Protein AF-A0A915EBT5-F1 (afdb_monomer_lite)

Organism: NCBI:txid166011

Sequence (166 aa):
MYPITTQASFAWALSTWSTWKLQESTYRLHFKTHLPYSNENMDPQTYLQYILLKQPRGQENLFYMLRATNHGIPRIQCNEVIQVLIMEAMCAIEDSDLPVSTPANQYNCFHLCHFVTYSLFLNFCTLQQLLTSLLTQLKLCHYNKAKGELMLSAPSKTTWTLRIGT

Radius of gyration: 17.88 Å; chains: 1; bounding box: 43×45×44 Å

Structure (mmCIF, N/CA/C/O backbone):
data_AF-A0A915EBT5-F1
#
_entry.id   AF-A0A915EBT5-F1
#
loop_
_atom_site.group_PDB
_atom_site.id
_atom_site.type_symbol
_atom_site.label_atom_id
_atom_site.label_alt_id
_atom_site.label_comp_id
_atom_site.label_asym_id
_atom_site.label_entity_id
_atom_site.label_seq_id
_atom_site.pdbx_PDB_ins_code
_atom_site.Cartn_x
_atom_site.Cartn_y
_atom_site.Cartn_z
_atom_site.occupancy
_atom_site.B_iso_or_equiv
_atom_site.auth_seq_id
_atom_site.auth_comp_id
_atom_site.auth_asym_id
_atom_site.auth_atom_id
_atom_site.pdbx_PDB_model_num
ATOM 1 N N . MET A 1 1 ? 2.584 -21.215 -1.566 1.00 61.75 1 MET A N 1
ATOM 2 C CA . MET A 1 1 ? 3.783 -21.099 -0.698 1.00 61.75 1 MET A CA 1
ATOM 3 C C . MET A 1 1 ? 4.261 -19.661 -0.801 1.00 61.75 1 MET A C 1
ATOM 5 O O . MET A 1 1 ? 4.270 -19.173 -1.917 1.00 61.75 1 MET A O 1
ATOM 9 N N . TYR A 1 2 ? 4.590 -18.972 0.293 1.00 65.50 2 TYR A N 1
ATOM 10 C CA . TYR A 1 2 ? 5.049 -17.572 0.251 1.00 65.50 2 TYR A CA 1
ATOM 11 C C . TYR A 1 2 ? 6.408 -17.444 0.934 1.00 65.50 2 TYR A C 1
ATOM 13 O O . TYR A 1 2 ? 6.669 -18.187 1.886 1.00 65.50 2 TYR A O 1
ATOM 21 N N . PRO A 1 3 ? 7.290 -16.551 0.457 1.00 64.62 3 PRO A N 1
ATOM 22 C CA . PRO A 1 3 ? 8.570 -16.342 1.109 1.00 64.62 3 PRO A CA 1
ATOM 23 C C . PRO A 1 3 ? 8.360 -15.706 2.485 1.00 64.62 3 PRO A C 1
ATOM 25 O O . PRO A 1 3 ? 7.616 -14.738 2.629 1.00 64.62 3 PRO A O 1
ATOM 28 N N . ILE A 1 4 ? 9.050 -16.238 3.492 1.00 67.44 4 ILE A N 1
ATOM 29 C CA . ILE A 1 4 ? 9.190 -15.566 4.783 1.00 67.44 4 ILE A CA 1
ATOM 30 C C . ILE A 1 4 ? 10.213 -14.448 4.587 1.00 67.44 4 ILE A C 1
ATOM 32 O O . ILE A 1 4 ? 11.325 -14.698 4.119 1.00 67.44 4 ILE A O 1
ATOM 36 N N . THR A 1 5 ? 9.838 -13.216 4.920 1.00 61.84 5 THR A N 1
ATOM 37 C CA . THR A 1 5 ? 10.726 -12.056 4.823 1.00 61.84 5 THR A CA 1
ATOM 38 C C . THR A 1 5 ? 11.853 -12.178 5.851 1.00 61.84 5 THR A C 1
ATOM 40 O O . THR A 1 5 ? 11.641 -11.962 7.042 1.00 61.84 5 THR A O 1
ATOM 43 N N . THR A 1 6 ? 13.050 -12.543 5.400 1.00 60.69 6 THR A N 1
ATOM 44 C CA . THR A 1 6 ? 14.296 -12.537 6.185 1.00 60.69 6 THR A CA 1
ATOM 45 C C . THR A 1 6 ? 15.180 -11.362 5.742 1.00 60.69 6 THR A C 1
ATOM 47 O O . THR A 1 6 ? 14.826 -10.652 4.801 1.00 60.69 6 THR A O 1
ATOM 50 N N . GLN A 1 7 ? 16.298 -11.083 6.431 1.00 56.94 7 GLN A N 1
ATOM 51 C CA . GLN A 1 7 ? 17.191 -9.975 6.050 1.00 56.94 7 GLN A CA 1
ATOM 52 C C . GLN A 1 7 ? 17.585 -10.060 4.565 1.00 56.94 7 GLN A C 1
ATOM 54 O O . GLN A 1 7 ? 18.195 -11.034 4.117 1.00 56.94 7 GLN A O 1
ATOM 59 N N . ALA A 1 8 ? 17.238 -9.010 3.818 1.00 55.38 8 ALA A N 1
ATOM 60 C CA . ALA A 1 8 ? 17.220 -9.010 2.360 1.00 55.38 8 ALA A CA 1
ATOM 61 C C . ALA A 1 8 ? 18.600 -9.265 1.716 1.00 55.38 8 ALA A C 1
ATOM 63 O O . ALA A 1 8 ? 18.695 -9.903 0.668 1.00 55.38 8 ALA A O 1
ATOM 64 N N . SER A 1 9 ? 19.682 -8.833 2.367 1.00 52.69 9 SER A N 1
ATOM 65 C CA . SER A 1 9 ? 21.052 -8.978 1.863 1.00 52.69 9 SER A CA 1
ATOM 66 C C . SER A 1 9 ? 21.567 -10.420 1.862 1.00 52.69 9 SER A C 1
ATOM 68 O O . SER A 1 9 ? 22.342 -10.783 0.980 1.00 52.69 9 SER A O 1
ATOM 70 N N . PHE A 1 10 ? 21.149 -11.248 2.823 1.00 48.66 10 PHE A N 1
ATOM 71 C CA . PHE A 1 10 ? 21.630 -12.629 2.949 1.00 48.66 10 PHE A CA 1
ATOM 72 C C . PHE A 1 10 ? 20.795 -13.607 2.119 1.00 48.66 10 PHE A C 1
ATOM 74 O O . PHE A 1 10 ? 21.299 -14.614 1.629 1.00 48.66 10 PHE A O 1
ATOM 81 N N . ALA A 1 11 ? 19.514 -13.291 1.939 1.00 53.09 11 ALA A N 1
ATOM 82 C CA . ALA A 1 11 ? 18.566 -14.173 1.295 1.00 53.09 11 ALA A CA 1
ATOM 83 C C . ALA A 1 11 ? 18.624 -14.096 -0.239 1.00 53.09 11 ALA A C 1
ATOM 85 O O . ALA A 1 11 ? 18.997 -15.050 -0.918 1.00 53.09 11 ALA A O 1
ATOM 86 N N . TRP A 1 12 ? 18.317 -12.938 -0.814 1.00 54.59 12 TRP A N 1
ATOM 87 C CA . TRP A 1 12 ? 18.027 -12.829 -2.248 1.00 54.59 12 TRP A CA 1
ATOM 88 C C . TRP A 1 12 ? 19.253 -12.922 -3.173 1.00 54.59 12 TRP A C 1
ATOM 90 O O . TRP A 1 12 ? 19.102 -13.014 -4.392 1.00 54.59 12 TRP A O 1
ATOM 100 N N . ALA A 1 13 ? 20.464 -12.923 -2.606 1.00 52.56 13 ALA A N 1
ATOM 101 C CA . ALA A 1 13 ? 21.723 -13.096 -3.330 1.00 52.56 13 ALA A CA 1
ATOM 102 C C . ALA A 1 13 ? 22.014 -14.562 -3.722 1.00 52.56 13 ALA A C 1
ATOM 104 O O . ALA A 1 13 ? 22.849 -14.811 -4.593 1.00 52.56 13 ALA A O 1
ATOM 105 N N . LEU A 1 14 ? 21.332 -15.540 -3.114 1.00 54.94 14 LEU A N 1
ATOM 106 C CA . LEU A 1 14 ? 21.531 -16.960 -3.406 1.00 54.94 14 LEU A CA 1
ATOM 107 C C . LEU A 1 14 ? 20.825 -17.376 -4.707 1.00 54.94 14 LEU A C 1
ATOM 109 O O . LEU A 1 14 ? 19.651 -17.086 -4.944 1.00 54.94 14 LEU A O 1
ATOM 113 N N . SER A 1 15 ? 21.541 -18.128 -5.548 1.00 50.75 15 SER A N 1
ATOM 114 C CA . SER A 1 15 ? 21.060 -18.657 -6.835 1.00 50.75 15 SER A CA 1
ATOM 115 C C . SER A 1 15 ? 19.791 -19.519 -6.723 1.00 50.75 15 SER A C 1
ATOM 117 O O . SER A 1 15 ? 19.039 -19.635 -7.693 1.00 50.75 15 SER A O 1
ATOM 119 N N . THR A 1 16 ? 19.519 -20.070 -5.538 1.00 49.34 16 THR A N 1
ATOM 120 C CA . THR A 1 16 ? 18.345 -20.889 -5.207 1.00 49.34 16 THR A CA 1
ATOM 121 C C . THR A 1 16 ? 17.034 -20.104 -5.163 1.00 49.34 16 THR A C 1
ATOM 123 O O . THR A 1 16 ? 15.976 -20.705 -5.334 1.00 49.34 16 THR A O 1
ATOM 126 N N . TRP A 1 17 ? 17.062 -18.772 -5.031 1.00 59.94 17 TRP A N 1
ATOM 127 C CA . TRP A 1 17 ? 15.846 -17.949 -4.962 1.00 59.94 17 TRP A CA 1
ATOM 128 C C . TRP A 1 17 ? 15.364 -17.383 -6.303 1.00 59.94 17 TRP A C 1
ATOM 130 O O . TRP A 1 17 ? 14.473 -16.532 -6.345 1.00 59.94 17 TRP A O 1
ATOM 140 N N . SER A 1 18 ? 15.885 -17.910 -7.419 1.00 61.12 18 SER A N 1
ATOM 141 C CA . SER A 1 18 ? 15.410 -17.570 -8.770 1.00 61.12 18 SER A CA 1
ATOM 142 C C . SER A 1 18 ? 13.895 -17.752 -8.967 1.00 61.12 18 SER A C 1
ATOM 144 O O . SER A 1 18 ? 13.328 -17.104 -9.840 1.00 61.12 18 SER A O 1
ATOM 146 N N . THR A 1 19 ? 13.247 -18.557 -8.119 1.00 72.25 19 THR A N 1
ATOM 147 C CA . THR A 1 19 ? 11.807 -18.842 -8.127 1.00 72.25 19 THR A CA 1
ATOM 148 C C . THR A 1 19 ? 10.930 -17.609 -7.925 1.00 72.25 19 THR A C 1
ATOM 150 O O . THR A 1 19 ? 9.849 -17.558 -8.491 1.00 72.25 19 THR A O 1
ATOM 153 N N . TRP A 1 20 ? 11.376 -16.613 -7.149 1.00 77.69 20 TRP A N 1
ATOM 154 C CA . TRP A 1 20 ? 10.582 -15.405 -6.862 1.00 77.69 20 TRP A CA 1
ATOM 155 C C . TRP A 1 20 ? 11.007 -14.197 -7.692 1.00 77.69 20 TRP A C 1
ATOM 157 O O . TRP A 1 20 ? 10.587 -13.078 -7.407 1.00 77.69 20 TRP A O 1
ATOM 167 N N . LYS A 1 21 ? 11.863 -14.389 -8.704 1.00 84.38 21 LYS A N 1
ATOM 168 C CA . LYS A 1 21 ? 12.270 -13.278 -9.561 1.00 84.38 21 LYS A CA 1
ATOM 169 C C . LYS A 1 21 ? 11.098 -12.822 -10.412 1.00 84.38 21 LYS A C 1
ATOM 171 O O . LYS A 1 21 ? 10.501 -13.622 -11.130 1.00 84.38 21 LYS A O 1
ATOM 176 N N . LEU A 1 22 ? 10.828 -11.525 -10.361 1.00 86.06 22 LEU A N 1
ATOM 177 C CA . LEU A 1 22 ? 9.763 -10.874 -11.103 1.00 86.06 22 LEU A CA 1
ATOM 178 C C . LEU A 1 22 ? 10.345 -10.034 -12.238 1.00 86.06 22 LEU A C 1
ATOM 180 O O . LEU A 1 22 ? 11.397 -9.402 -12.104 1.00 86.06 22 LEU A O 1
ATOM 184 N N . GLN A 1 23 ? 9.646 -10.019 -13.368 1.00 85.56 23 GLN A N 1
ATOM 185 C CA . GLN A 1 23 ? 9.899 -9.052 -14.430 1.00 85.56 23 GLN A CA 1
ATOM 186 C C . GLN A 1 23 ? 9.393 -7.670 -14.004 1.00 85.56 23 GLN A C 1
ATOM 188 O O . GLN A 1 23 ? 8.246 -7.534 -13.598 1.00 85.56 23 GLN A O 1
ATOM 193 N N . GLU A 1 24 ? 10.229 -6.642 -14.139 1.00 82.00 24 GLU A N 1
ATOM 194 C CA . GLU A 1 24 ? 9.921 -5.286 -13.664 1.00 82.00 24 GLU A CA 1
ATOM 195 C C . GLU A 1 24 ? 8.680 -4.658 -14.321 1.00 82.00 24 GLU A C 1
ATOM 197 O O . GLU A 1 24 ? 7.905 -3.976 -13.659 1.00 82.00 24 GLU A O 1
ATOM 202 N N . SER A 1 25 ? 8.465 -4.898 -15.617 1.00 80.06 25 SER A N 1
ATOM 203 C CA . SER A 1 25 ? 7.363 -4.283 -16.368 1.00 8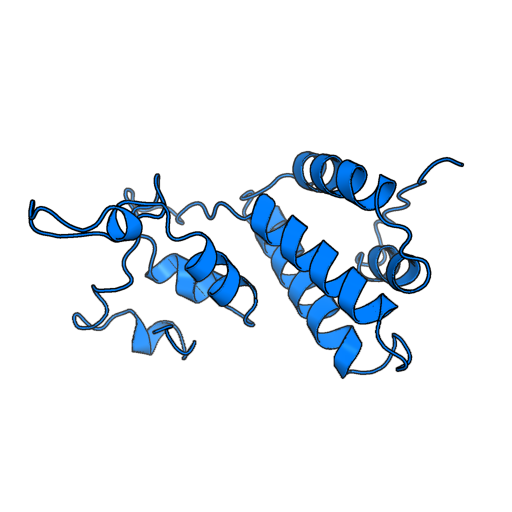0.06 25 SER A CA 1
ATOM 204 C C . SER A 1 25 ? 6.014 -4.968 -16.160 1.00 80.06 25 SER A C 1
ATOM 206 O O . SER A 1 25 ? 4.978 -4.320 -16.280 1.00 80.06 25 SER A O 1
ATOM 208 N N . THR A 1 26 ? 6.015 -6.272 -15.883 1.00 83.69 26 THR A N 1
ATOM 209 C CA . THR A 1 26 ? 4.800 -7.101 -15.868 1.00 83.69 26 THR A CA 1
ATOM 210 C C . THR A 1 26 ? 4.496 -7.708 -14.507 1.00 83.69 26 THR A C 1
ATOM 212 O O . THR A 1 26 ? 3.409 -8.248 -14.328 1.00 83.69 26 THR A O 1
ATOM 215 N N . TYR A 1 27 ? 5.440 -7.667 -13.562 1.00 85.62 27 TYR A N 1
ATOM 216 C CA . TYR A 1 27 ? 5.356 -8.330 -12.256 1.00 85.62 27 TYR A CA 1
ATOM 217 C C . TYR A 1 27 ? 5.079 -9.836 -12.348 1.00 85.62 27 TYR A C 1
ATOM 219 O O . TYR A 1 27 ? 4.580 -10.448 -11.407 1.00 85.62 27 TYR A O 1
ATOM 227 N N . ARG A 1 28 ? 5.408 -10.454 -13.485 1.00 87.25 28 ARG A N 1
ATOM 228 C CA . ARG A 1 28 ? 5.258 -11.894 -13.722 1.00 87.25 28 ARG A CA 1
ATOM 229 C C . ARG A 1 28 ? 6.487 -12.644 -13.245 1.00 87.25 28 ARG A C 1
ATOM 231 O O . ARG A 1 28 ? 7.596 -12.101 -13.282 1.00 87.25 28 ARG A O 1
ATOM 238 N N . LEU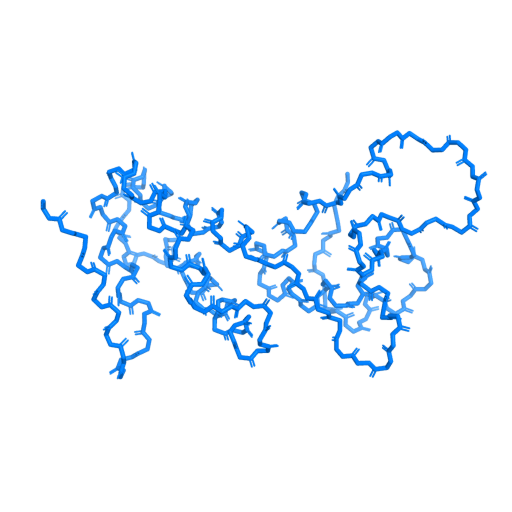 A 1 29 ? 6.296 -13.905 -12.863 1.00 86.75 29 LEU A N 1
ATOM 239 C CA . LEU A 1 29 ? 7.407 -14.801 -12.558 1.00 86.75 29 LEU A CA 1
ATOM 240 C C . LEU A 1 29 ? 8.328 -14.927 -13.773 1.00 86.75 29 LEU A C 1
ATOM 242 O O . LEU A 1 29 ? 7.894 -15.089 -14.916 1.00 86.75 29 LEU A O 1
ATOM 246 N N . HIS A 1 30 ? 9.629 -14.832 -13.527 1.00 82.31 30 HIS A N 1
ATOM 247 C CA . HIS A 1 30 ? 10.623 -14.957 -14.572 1.00 82.31 30 HIS A CA 1
ATOM 248 C C . HIS A 1 30 ? 11.010 -16.421 -14.783 1.00 82.31 30 HIS A C 1
ATOM 250 O O . HIS A 1 30 ? 11.743 -17.009 -13.988 1.00 82.31 30 HIS A O 1
ATOM 256 N N . PHE A 1 31 ? 10.591 -16.980 -15.915 1.00 80.50 31 PHE A N 1
ATOM 257 C CA . PHE A 1 31 ? 11.006 -18.310 -16.353 1.00 80.50 31 PHE A CA 1
ATOM 258 C C . PHE A 1 31 ? 12.152 -18.230 -17.366 1.00 80.50 31 PHE A C 1
ATOM 260 O O . PHE A 1 31 ? 12.165 -17.366 -18.242 1.00 80.50 31 PHE A O 1
ATOM 267 N N . LYS A 1 32 ? 13.130 -19.138 -17.245 1.00 71.50 32 LYS A N 1
ATOM 268 C CA . LYS A 1 32 ? 14.283 -19.222 -18.163 1.00 71.50 32 LYS A CA 1
ATOM 269 C C . LYS A 1 32 ? 13.972 -19.958 -19.468 1.00 71.50 32 LYS A C 1
ATOM 271 O O . LYS A 1 32 ? 14.687 -19.775 -20.445 1.00 71.50 32 LYS A O 1
ATOM 276 N N . THR A 1 33 ? 12.959 -20.816 -19.475 1.00 75.81 33 THR A N 1
ATOM 277 C CA . THR A 1 33 ? 12.647 -21.717 -20.591 1.00 75.81 33 THR A CA 1
ATOM 278 C C . THR A 1 33 ? 11.238 -21.461 -21.094 1.00 75.81 33 THR A C 1
ATOM 280 O O . THR A 1 33 ? 10.346 -21.222 -20.291 1.00 75.81 33 THR A O 1
ATOM 283 N N . HIS A 1 34 ? 11.010 -21.550 -22.403 1.00 73.94 34 HIS A N 1
ATOM 284 C CA . HIS A 1 34 ? 9.679 -21.413 -23.004 1.00 73.94 34 HIS A CA 1
ATOM 285 C C . HIS A 1 34 ? 8.900 -22.730 -22.903 1.00 73.94 34 HIS A C 1
ATOM 287 O O . HIS A 1 34 ? 8.667 -23.408 -23.899 1.00 73.94 34 HIS A O 1
ATOM 293 N N . LEU A 1 35 ? 8.551 -23.122 -21.678 1.00 81.12 35 LEU A N 1
ATOM 294 C CA . LEU A 1 35 ? 7.661 -24.253 -21.425 1.00 81.12 35 LEU A CA 1
ATOM 295 C C . LEU A 1 35 ? 6.200 -23.767 -21.391 1.00 81.12 35 LEU A C 1
ATOM 297 O O . LEU A 1 35 ? 5.955 -22.601 -21.069 1.00 81.12 35 LEU A O 1
ATOM 301 N N . PRO A 1 36 ? 5.222 -24.632 -21.711 1.00 81.00 36 PRO A N 1
ATOM 302 C CA . PRO A 1 36 ? 3.806 -24.312 -21.564 1.00 81.00 36 PRO A CA 1
ATOM 303 C C . PRO A 1 36 ? 3.435 -24.297 -20.075 1.00 81.00 36 PRO A C 1
ATOM 305 O O . PRO A 1 36 ? 2.982 -25.292 -19.514 1.00 81.00 36 PRO A O 1
ATOM 308 N N . TYR A 1 37 ? 3.693 -23.173 -19.409 1.00 81.31 37 TYR A N 1
ATOM 309 C CA . TYR A 1 37 ? 3.308 -22.970 -18.016 1.00 81.31 37 TYR A CA 1
ATOM 310 C C . TYR A 1 37 ? 1.816 -22.652 -17.898 1.00 81.31 37 TYR A C 1
ATOM 312 O O . TYR A 1 37 ? 1.224 -22.059 -18.797 1.00 81.31 37 TYR A O 1
ATOM 320 N N . SER A 1 38 ? 1.230 -22.998 -16.751 1.00 83.50 38 SER A N 1
ATOM 321 C CA . SER A 1 38 ? -0.129 -22.597 -16.384 1.00 83.50 38 SER A CA 1
ATOM 322 C C . SER A 1 38 ? -0.308 -21.078 -16.442 1.00 83.50 38 SER A C 1
ATOM 324 O O . SER A 1 38 ? 0.614 -20.332 -16.104 1.00 83.50 38 SER A O 1
ATOM 326 N N . ASN A 1 39 ? -1.514 -20.625 -16.790 1.00 83.12 39 ASN A N 1
ATOM 327 C CA . ASN A 1 39 ? -1.842 -19.197 -16.889 1.00 83.12 39 ASN A CA 1
ATOM 328 C C . ASN A 1 39 ? -1.538 -18.428 -15.592 1.00 83.12 39 ASN A C 1
ATOM 330 O O . ASN A 1 39 ? -0.978 -17.342 -15.658 1.00 83.12 39 ASN A O 1
ATOM 334 N N . GLU A 1 40 ? -1.760 -19.043 -14.426 1.00 83.25 40 GLU A N 1
ATOM 335 C CA . GLU A 1 40 ? -1.457 -18.456 -13.108 1.00 83.25 40 GLU A CA 1
ATOM 336 C C . GLU A 1 40 ? 0.004 -17.995 -12.958 1.00 83.25 40 GLU A C 1
ATOM 338 O O . GLU A 1 40 ? 0.298 -17.008 -12.284 1.00 83.25 40 GLU A O 1
ATOM 343 N N . ASN A 1 41 ? 0.938 -18.694 -13.609 1.00 80.44 41 ASN A N 1
ATOM 344 C CA . ASN A 1 41 ? 2.362 -18.359 -13.592 1.00 80.44 41 ASN A CA 1
ATOM 345 C C . ASN A 1 41 ? 2.707 -17.231 -14.575 1.00 80.44 41 ASN A C 1
ATOM 347 O O . ASN A 1 41 ? 3.731 -16.562 -14.429 1.00 80.44 41 ASN A O 1
ATOM 351 N N . MET A 1 42 ? 1.867 -17.046 -15.590 1.00 83.31 42 MET A N 1
ATOM 352 C CA . MET A 1 42 ? 2.002 -16.023 -16.621 1.00 83.31 42 MET A CA 1
ATOM 353 C C . MET A 1 42 ? 1.278 -14.727 -16.261 1.00 83.31 42 MET A C 1
ATOM 355 O O . MET A 1 42 ? 1.487 -13.723 -16.940 1.00 83.31 42 MET A O 1
ATOM 359 N N . ASP A 1 43 ? 0.474 -14.726 -15.202 1.00 88.12 43 ASP A N 1
ATOM 360 C CA . ASP A 1 43 ? -0.206 -13.540 -14.702 1.00 88.12 43 ASP A CA 1
ATOM 361 C C . ASP A 1 43 ? 0.685 -12.722 -13.748 1.00 88.12 43 ASP A C 1
ATOM 363 O O . ASP A 1 43 ? 1.618 -13.254 -13.126 1.00 88.12 43 ASP A O 1
ATOM 367 N N . PRO A 1 44 ? 0.455 -11.398 -13.640 1.00 87.94 44 PRO A N 1
ATOM 368 C CA . PRO A 1 44 ? 1.134 -10.563 -12.656 1.00 87.94 44 PRO A CA 1
ATOM 369 C C . PRO A 1 44 ? 0.925 -11.092 -11.232 1.00 87.94 44 PRO A C 1
ATOM 371 O O . PRO A 1 44 ? -0.198 -11.360 -10.809 1.00 87.94 44 PRO A O 1
ATOM 374 N N . GLN A 1 45 ? 2.005 -11.200 -10.461 1.00 88.50 45 GLN A N 1
ATOM 375 C CA . GLN A 1 45 ? 1.993 -11.751 -9.104 1.00 88.50 45 GLN A CA 1
ATOM 376 C C . GLN A 1 45 ? 1.567 -10.695 -8.069 1.00 88.50 45 GLN A C 1
ATOM 378 O O . GLN A 1 45 ? 2.289 -10.391 -7.116 1.00 88.50 45 GLN A O 1
ATOM 383 N N . THR A 1 46 ? 0.378 -10.120 -8.256 1.00 87.69 46 THR A N 1
ATOM 384 C CA . THR A 1 46 ? -0.165 -9.020 -7.438 1.00 87.69 46 THR A CA 1
ATOM 385 C C . THR A 1 46 ? -0.372 -9.422 -5.980 1.00 87.69 46 THR A C 1
ATOM 387 O O . THR A 1 46 ? -0.047 -8.658 -5.074 1.00 87.69 46 THR A O 1
ATOM 390 N N . TYR A 1 47 ? -0.836 -10.648 -5.722 1.00 87.81 47 TYR A N 1
ATOM 391 C CA . TYR A 1 47 ? -1.015 -11.136 -4.354 1.00 87.81 47 TYR A CA 1
ATOM 392 C C . TYR A 1 47 ? 0.319 -11.315 -3.617 1.00 87.81 47 TYR A C 1
ATOM 394 O O . TYR A 1 47 ? 0.432 -10.961 -2.445 1.00 87.81 47 TYR A O 1
ATOM 402 N N . LEU A 1 48 ? 1.361 -11.807 -4.301 1.00 87.25 48 LEU A N 1
ATOM 403 C CA . LEU A 1 48 ? 2.711 -11.876 -3.731 1.00 87.25 48 LEU A CA 1
ATOM 404 C C . LEU A 1 48 ? 3.211 -10.474 -3.371 1.00 87.25 48 LEU A C 1
ATOM 406 O O . LEU A 1 48 ? 3.746 -10.269 -2.282 1.00 87.25 48 LEU A O 1
ATOM 410 N N . GLN A 1 49 ? 3.000 -9.510 -4.268 1.00 87.94 49 GLN A N 1
ATOM 411 C CA . GLN A 1 49 ? 3.356 -8.119 -4.030 1.00 87.94 49 GLN A CA 1
ATOM 412 C C . GLN A 1 49 ? 2.620 -7.546 -2.810 1.00 87.94 49 GLN A C 1
ATOM 414 O O . GLN A 1 49 ? 3.256 -6.932 -1.956 1.00 87.94 49 GLN A O 1
ATOM 419 N N . TYR A 1 50 ? 1.314 -7.795 -2.689 1.00 90.00 50 TYR A N 1
ATOM 420 C CA . TYR A 1 50 ? 0.510 -7.409 -1.529 1.00 90.00 50 TYR A CA 1
ATOM 421 C C . TYR A 1 50 ? 1.059 -8.007 -0.226 1.00 90.00 50 TYR A C 1
ATOM 423 O O . TYR A 1 50 ? 1.320 -7.266 0.722 1.00 90.00 50 TYR A O 1
ATOM 431 N N . ILE A 1 51 ? 1.310 -9.321 -0.188 1.00 88.88 51 ILE A N 1
ATOM 432 C CA . ILE A 1 51 ? 1.826 -10.001 1.009 1.00 88.88 51 ILE A CA 1
ATOM 433 C C . ILE A 1 51 ? 3.182 -9.440 1.428 1.00 88.88 51 ILE A C 1
ATOM 435 O O . ILE A 1 51 ? 3.394 -9.201 2.615 1.00 88.88 51 ILE A O 1
ATOM 439 N N . LEU A 1 52 ? 4.086 -9.205 0.473 1.00 87.88 52 LEU A N 1
ATOM 440 C CA . LEU A 1 52 ? 5.396 -8.629 0.761 1.00 87.88 52 LEU A CA 1
ATOM 441 C C . LEU A 1 52 ? 5.259 -7.216 1.303 1.00 87.88 52 LEU A C 1
ATOM 443 O O . LEU A 1 52 ? 5.779 -6.937 2.375 1.00 87.88 52 LEU A O 1
ATOM 447 N N . LEU A 1 53 ? 4.545 -6.343 0.592 1.00 89.38 53 LEU A N 1
ATOM 448 C CA . LEU A 1 53 ? 4.415 -4.938 0.966 1.00 89.38 53 LEU A CA 1
ATOM 449 C C . LEU A 1 53 ? 3.685 -4.746 2.295 1.00 89.38 53 LEU A C 1
ATOM 451 O O . LEU A 1 53 ? 3.958 -3.758 2.962 1.00 89.38 53 LEU A O 1
ATOM 455 N N . LYS A 1 54 ? 2.842 -5.694 2.718 1.00 88.12 54 LYS A N 1
ATOM 456 C CA . LYS A 1 54 ? 2.220 -5.720 4.050 1.00 88.12 54 LYS A CA 1
ATOM 457 C C . LYS A 1 54 ? 3.223 -5.945 5.188 1.00 88.12 54 LYS A C 1
ATOM 459 O O . LYS A 1 54 ? 2.952 -5.575 6.325 1.00 88.12 54 LYS A O 1
ATOM 464 N N . GLN A 1 55 ? 4.376 -6.554 4.911 1.00 85.94 55 GLN A N 1
ATOM 465 C CA . GLN A 1 55 ? 5.411 -6.777 5.920 1.00 85.94 55 GLN A CA 1
ATOM 466 C C . GLN A 1 55 ? 6.286 -5.527 6.111 1.00 85.94 55 GLN A C 1
ATOM 468 O O . GLN A 1 55 ? 6.557 -4.793 5.151 1.00 85.94 55 GLN A O 1
ATOM 473 N N . PRO A 1 56 ? 6.821 -5.293 7.322 1.00 83.00 56 PRO A N 1
ATOM 474 C CA . PRO A 1 56 ? 7.885 -4.318 7.527 1.00 83.00 56 PRO A CA 1
ATOM 475 C C . PRO A 1 56 ? 9.072 -4.599 6.610 1.00 83.00 56 PRO A C 1
ATOM 477 O O . PRO A 1 56 ? 9.548 -5.730 6.529 1.00 83.00 56 PRO A O 1
ATOM 480 N N . ARG A 1 57 ? 9.565 -3.557 5.931 1.00 81.44 57 ARG A N 1
ATOM 481 C CA . ARG A 1 57 ? 10.664 -3.653 4.951 1.00 81.44 57 ARG A CA 1
ATOM 482 C C . ARG A 1 57 ? 10.366 -4.572 3.760 1.00 81.44 57 ARG A C 1
ATOM 484 O O . ARG A 1 57 ? 11.273 -4.941 3.017 1.00 81.44 57 ARG A O 1
ATOM 491 N N . GLY A 1 58 ? 9.101 -4.913 3.524 1.00 83.38 58 GLY A N 1
ATOM 492 C CA . GLY A 1 58 ? 8.665 -5.685 2.365 1.00 83.38 58 GLY A CA 1
ATOM 493 C C . GLY A 1 58 ? 9.108 -5.102 1.026 1.00 83.38 58 GLY A C 1
ATOM 494 O O . GLY A 1 58 ? 9.467 -5.839 0.108 1.00 83.38 58 GLY A O 1
ATOM 495 N N . GLN A 1 59 ? 9.152 -3.773 0.943 1.00 84.44 59 GLN A N 1
ATOM 496 C CA . GLN A 1 59 ? 9.634 -3.037 -0.218 1.00 84.44 59 GLN A CA 1
ATOM 497 C C . GLN A 1 59 ? 11.097 -3.355 -0.550 1.00 84.44 59 GLN A C 1
ATOM 499 O O . GLN A 1 59 ? 11.426 -3.481 -1.724 1.00 84.44 59 GLN A O 1
ATOM 504 N N . GLU A 1 60 ? 11.955 -3.558 0.459 1.00 81.62 60 GLU A N 1
ATOM 505 C CA . GLU A 1 60 ? 13.366 -3.919 0.263 1.00 81.62 60 GLU A CA 1
ATOM 506 C C . GLU A 1 60 ? 13.473 -5.282 -0.420 1.00 81.62 60 GLU A C 1
ATOM 508 O O . GLU A 1 60 ? 14.171 -5.424 -1.419 1.00 81.62 60 GLU A O 1
ATOM 513 N N . ASN A 1 61 ? 12.707 -6.266 0.060 1.00 80.56 61 ASN A N 1
ATOM 514 C CA . ASN A 1 61 ? 12.657 -7.603 -0.532 1.00 80.56 61 ASN A CA 1
ATOM 515 C C . ASN A 1 61 ? 12.159 -7.571 -1.981 1.00 80.56 61 ASN A C 1
ATOM 517 O O . ASN A 1 61 ? 12.706 -8.264 -2.839 1.00 80.56 61 ASN A O 1
ATOM 521 N N . LEU A 1 62 ? 11.155 -6.737 -2.265 1.00 83.38 62 LEU A N 1
ATOM 522 C CA . LEU A 1 62 ? 10.610 -6.600 -3.610 1.00 83.38 62 LEU A CA 1
ATOM 523 C C . LEU A 1 62 ? 11.649 -6.051 -4.600 1.00 83.38 62 LEU A C 1
ATOM 525 O O . LEU A 1 62 ? 11.699 -6.537 -5.727 1.00 83.38 62 LEU A O 1
ATOM 529 N N . PHE A 1 63 ? 12.532 -5.129 -4.198 1.00 81.31 63 PHE A N 1
ATOM 530 C CA . PHE A 1 63 ? 13.622 -4.673 -5.075 1.00 81.31 63 PHE A CA 1
ATOM 531 C C . PHE A 1 63 ? 14.554 -5.797 -5.507 1.00 81.31 63 PHE A C 1
ATOM 533 O O . PHE A 1 63 ? 14.977 -5.820 -6.658 1.00 81.31 63 PHE A O 1
ATOM 540 N N . TYR A 1 64 ? 14.879 -6.725 -4.607 1.00 78.19 64 TYR A N 1
ATOM 541 C CA . TYR A 1 64 ? 15.749 -7.848 -4.949 1.00 78.19 64 TYR A CA 1
ATOM 542 C C . TYR A 1 64 ? 15.046 -8.899 -5.816 1.00 78.19 64 TYR A C 1
ATOM 544 O O . TYR A 1 64 ? 15.698 -9.584 -6.609 1.00 78.19 64 TYR A O 1
ATOM 552 N N . MET A 1 65 ? 13.723 -9.030 -5.683 1.00 81.81 65 MET A N 1
ATOM 553 C CA . MET A 1 65 ? 12.917 -9.879 -6.561 1.00 81.81 65 MET A CA 1
ATOM 554 C C . MET A 1 65 ? 12.773 -9.285 -7.961 1.00 81.81 65 MET A C 1
ATOM 556 O O . MET A 1 65 ? 12.784 -10.030 -8.943 1.00 81.81 65 MET A O 1
ATOM 560 N N . LEU A 1 66 ? 12.638 -7.962 -8.068 1.00 83.62 66 LEU A N 1
ATOM 561 C CA . LEU A 1 66 ? 12.519 -7.279 -9.347 1.00 83.62 66 LEU A CA 1
ATOM 562 C C . LEU A 1 66 ? 13.851 -7.340 -10.088 1.00 83.62 66 LEU A C 1
ATOM 564 O O . LEU A 1 66 ? 14.869 -6.786 -9.675 1.00 83.62 66 LEU A O 1
ATOM 568 N N . ARG A 1 67 ? 13.846 -8.021 -11.233 1.00 70.69 67 ARG A N 1
ATOM 569 C CA . ARG A 1 67 ? 15.002 -8.027 -12.119 1.00 70.69 67 ARG A CA 1
ATOM 570 C C . ARG A 1 67 ? 15.130 -6.643 -12.746 1.00 70.69 67 ARG A C 1
ATOM 572 O O . ARG A 1 67 ? 14.400 -6.338 -13.685 1.00 70.69 67 ARG A O 1
ATOM 579 N N . ALA A 1 68 ? 16.082 -5.855 -12.253 1.00 63.56 68 ALA A N 1
ATOM 580 C CA . ALA A 1 68 ? 16.433 -4.574 -12.845 1.00 63.56 68 ALA A CA 1
ATOM 581 C C . ALA A 1 68 ? 16.761 -4.773 -14.334 1.00 63.56 68 ALA A C 1
ATOM 583 O O . ALA A 1 68 ? 17.652 -5.551 -14.694 1.00 63.56 68 ALA A O 1
ATOM 584 N N . THR A 1 69 ? 15.989 -4.121 -15.200 1.00 59.66 69 THR A N 1
ATOM 585 C CA . THR A 1 69 ? 16.231 -4.137 -16.651 1.00 59.66 69 THR A CA 1
ATOM 586 C C . THR A 1 69 ? 17.361 -3.184 -17.047 1.00 59.66 69 THR A C 1
ATOM 588 O O . THR A 1 69 ? 18.045 -3.430 -18.035 1.00 59.66 69 THR A O 1
ATOM 591 N N . ASN A 1 70 ? 17.613 -2.166 -16.217 1.00 55.88 70 ASN A N 1
ATOM 592 C CA . ASN A 1 70 ? 18.680 -1.172 -16.329 1.00 55.88 70 ASN A CA 1
ATOM 593 C C . ASN A 1 70 ? 19.372 -0.985 -14.964 1.00 55.88 70 ASN A C 1
ATOM 595 O O . ASN A 1 70 ? 18.798 -1.333 -13.939 1.00 55.88 70 ASN A O 1
ATOM 599 N N . HIS A 1 71 ? 20.568 -0.385 -14.914 1.00 58.44 71 HIS A N 1
ATOM 600 C CA . HIS A 1 71 ? 21.340 -0.123 -13.678 1.00 58.44 71 HIS A CA 1
ATOM 601 C C . HIS A 1 71 ? 20.692 0.877 -12.679 1.00 58.44 71 HIS A C 1
ATOM 603 O O . HIS A 1 71 ? 21.384 1.431 -11.827 1.00 58.44 71 HIS A O 1
ATOM 609 N N . GLY A 1 72 ? 19.388 1.145 -12.789 1.00 65.50 72 GLY A N 1
ATOM 610 C CA . GLY A 1 72 ? 18.631 2.039 -11.912 1.00 65.50 72 GLY A CA 1
ATOM 611 C C . GLY A 1 72 ? 17.856 1.301 -10.817 1.00 65.50 72 GLY A C 1
ATOM 612 O O . GLY A 1 72 ? 17.754 0.076 -10.823 1.00 65.50 72 GLY A O 1
ATOM 613 N N . ILE A 1 73 ? 17.293 2.067 -9.879 1.00 71.44 73 ILE A N 1
ATOM 614 C CA . ILE A 1 73 ? 16.386 1.558 -8.841 1.00 71.44 73 ILE A CA 1
ATOM 615 C C . ILE A 1 73 ? 15.093 1.067 -9.524 1.00 71.44 73 ILE A C 1
ATOM 617 O O . ILE A 1 73 ? 14.437 1.887 -10.172 1.00 71.44 73 ILE A O 1
ATOM 621 N N . PRO A 1 74 ? 14.713 -0.222 -9.391 1.00 75.06 74 PRO A N 1
ATOM 622 C CA . PRO A 1 74 ? 13.494 -0.752 -9.999 1.00 75.06 74 PRO A CA 1
ATOM 623 C C . PRO A 1 74 ? 12.251 0.032 -9.576 1.00 75.06 74 PRO A C 1
ATOM 625 O O . PRO A 1 74 ? 12.075 0.324 -8.393 1.00 75.06 74 PRO A O 1
ATOM 628 N N . ARG A 1 75 ? 11.352 0.361 -10.506 1.00 80.06 75 ARG A N 1
ATOM 629 C CA . ARG A 1 75 ? 10.128 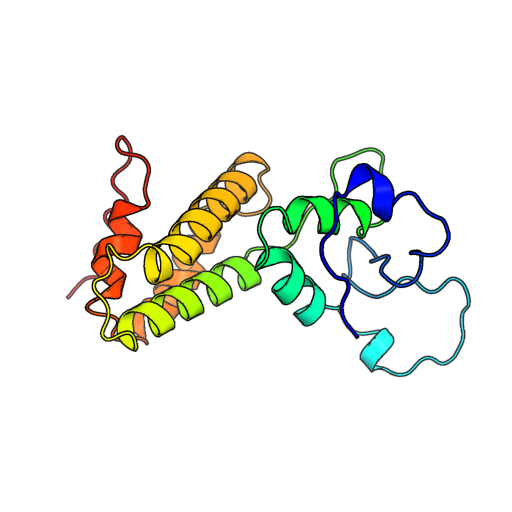1.092 -10.135 1.00 80.06 75 ARG A CA 1
ATOM 630 C C . ARG A 1 75 ? 9.085 0.139 -9.561 1.00 80.06 75 ARG A C 1
ATOM 632 O O . ARG A 1 75 ? 8.551 -0.682 -10.299 1.00 80.06 75 ARG A O 1
ATOM 639 N N . ILE A 1 76 ? 8.716 0.320 -8.291 1.00 83.19 76 ILE A N 1
ATOM 640 C CA . ILE A 1 76 ? 7.649 -0.453 -7.637 1.00 83.19 76 ILE A CA 1
ATOM 641 C C . ILE A 1 76 ? 6.267 0.146 -7.959 1.00 83.19 76 ILE A C 1
ATOM 643 O O . ILE A 1 76 ? 5.981 1.292 -7.616 1.00 83.19 76 ILE A O 1
ATOM 647 N N . GLN A 1 77 ? 5.371 -0.636 -8.565 1.00 84.00 77 GLN A N 1
ATOM 648 C CA . GLN A 1 77 ? 3.965 -0.273 -8.767 1.00 84.00 77 GLN A CA 1
ATOM 649 C C . GLN A 1 77 ? 3.182 -0.499 -7.472 1.00 84.00 77 GLN A C 1
ATOM 651 O O . GLN A 1 77 ? 2.736 -1.605 -7.196 1.00 84.00 77 GLN A O 1
ATOM 656 N N . CYS A 1 78 ? 3.048 0.533 -6.642 1.00 87.44 78 CYS A N 1
ATOM 657 C CA . CYS A 1 78 ? 2.472 0.408 -5.298 1.00 87.44 78 CYS A CA 1
ATOM 658 C C . CYS A 1 78 ? 1.124 1.113 -5.105 1.00 87.44 78 CY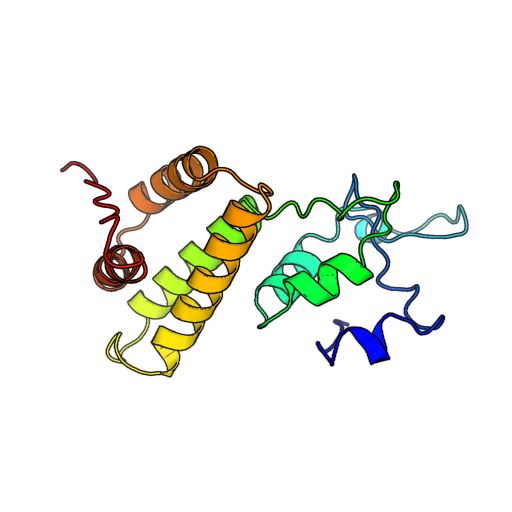S A C 1
ATOM 660 O O . CYS A 1 78 ? 0.523 0.917 -4.057 1.00 87.44 78 CYS A O 1
ATOM 662 N N . ASN A 1 79 ? 0.625 1.897 -6.070 1.00 88.00 79 ASN A N 1
ATOM 663 C CA . ASN A 1 79 ? -0.579 2.727 -5.889 1.00 88.00 79 ASN A CA 1
ATOM 664 C C . ASN A 1 79 ? -1.793 1.924 -5.397 1.00 88.00 79 ASN A C 1
ATOM 666 O O . ASN A 1 79 ? -2.394 2.272 -4.383 1.00 88.00 79 ASN A O 1
ATOM 670 N N . GLU A 1 80 ? -2.129 0.844 -6.103 1.00 87.31 80 GLU A N 1
ATOM 671 C CA . GLU A 1 80 ? -3.278 -0.008 -5.775 1.00 87.31 80 GLU A CA 1
ATOM 672 C C . GLU A 1 80 ? -3.059 -0.757 -4.456 1.00 87.31 80 GLU A C 1
ATOM 674 O O . GLU A 1 80 ? -3.965 -0.854 -3.635 1.00 87.31 80 GLU A O 1
ATOM 679 N N . VAL A 1 81 ? -1.831 -1.218 -4.199 1.00 89.38 81 VAL A N 1
ATOM 680 C CA . VAL A 1 81 ? -1.500 -1.920 -2.951 1.00 89.38 81 VAL A CA 1
ATOM 681 C C . VAL A 1 81 ? -1.586 -0.981 -1.749 1.00 89.38 81 VAL A C 1
ATOM 683 O O . VAL A 1 81 ? -2.170 -1.348 -0.737 1.00 89.38 81 VAL A O 1
ATOM 686 N N . ILE A 1 82 ? -1.060 0.242 -1.858 1.00 90.06 82 ILE A N 1
ATOM 687 C CA . ILE A 1 82 ? -1.175 1.278 -0.822 1.00 90.06 82 ILE A CA 1
ATOM 688 C C . ILE A 1 82 ? -2.647 1.549 -0.522 1.00 90.06 82 ILE A C 1
ATOM 690 O O . ILE A 1 82 ? -3.039 1.590 0.641 1.00 90.06 82 ILE A O 1
ATOM 694 N N . GLN A 1 83 ? -3.467 1.703 -1.561 1.00 89.88 83 GLN A N 1
ATOM 695 C CA . GLN A 1 83 ? -4.899 1.914 -1.404 1.00 89.88 83 GLN A CA 1
ATOM 696 C C . GLN A 1 83 ? -5.568 0.754 -0.657 1.00 89.88 83 GLN A C 1
ATOM 698 O O . GLN A 1 83 ? -6.286 1.001 0.308 1.00 89.88 83 GLN A O 1
ATOM 703 N N . VAL A 1 84 ? -5.317 -0.492 -1.068 1.00 90.75 84 VAL A N 1
ATOM 704 C CA . VAL A 1 84 ? -5.879 -1.683 -0.412 1.00 90.75 84 VAL A CA 1
ATOM 705 C C . VAL A 1 84 ? -5.437 -1.767 1.047 1.00 90.75 84 VAL A C 1
ATOM 707 O O . VAL A 1 84 ? -6.279 -1.961 1.916 1.00 90.75 84 VAL A O 1
ATOM 710 N N . LEU A 1 85 ? -4.148 -1.563 1.335 1.00 89.50 85 LEU A N 1
ATOM 711 C CA . LEU A 1 85 ? -3.623 -1.629 2.700 1.00 89.50 85 LEU A CA 1
ATOM 712 C C . LEU A 1 85 ? -4.215 -0.537 3.601 1.00 89.50 85 LEU A C 1
ATOM 714 O O . LEU A 1 85 ? -4.500 -0.803 4.765 1.00 89.50 85 LEU A O 1
ATOM 718 N N . ILE A 1 86 ? -4.441 0.673 3.075 1.00 89.19 86 ILE A N 1
ATOM 719 C CA . ILE A 1 86 ? -5.119 1.742 3.822 1.00 89.19 86 ILE A CA 1
ATOM 720 C C . ILE A 1 86 ? -6.562 1.340 4.131 1.00 89.19 86 ILE A C 1
ATOM 722 O O . ILE A 1 86 ? -6.977 1.433 5.282 1.00 89.19 86 ILE A O 1
ATOM 726 N N . MET A 1 87 ? -7.314 0.857 3.139 1.00 89.06 87 MET A N 1
ATOM 727 C CA . MET A 1 87 ? -8.702 0.425 3.344 1.00 89.06 87 MET A CA 1
ATOM 728 C C . MET A 1 87 ? -8.799 -0.737 4.337 1.00 89.06 87 MET A C 1
ATOM 730 O O . MET A 1 87 ? -9.667 -0.737 5.206 1.00 89.06 87 MET A O 1
ATOM 734 N N . GLU A 1 88 ? -7.877 -1.695 4.256 1.00 88.94 88 GLU A N 1
ATOM 735 C CA . GLU A 1 88 ? -7.793 -2.819 5.185 1.00 88.94 88 GLU A CA 1
ATOM 736 C C . GLU A 1 88 ? -7.486 -2.353 6.613 1.00 88.94 88 GLU A C 1
ATOM 738 O O . GLU A 1 88 ? -8.157 -2.775 7.552 1.00 88.94 88 GLU A O 1
ATOM 743 N N . ALA A 1 89 ? -6.520 -1.445 6.788 1.00 86.88 89 ALA A N 1
ATOM 744 C CA . ALA A 1 89 ? -6.203 -0.885 8.098 1.00 86.88 89 ALA A CA 1
ATOM 745 C C . ALA A 1 89 ? -7.385 -0.099 8.683 1.00 86.88 89 ALA A C 1
ATOM 747 O O . ALA A 1 89 ? -7.672 -0.217 9.872 1.00 86.88 89 ALA A O 1
ATOM 748 N N . MET A 1 90 ? -8.105 0.662 7.855 1.00 86.69 90 MET A N 1
ATOM 749 C CA . MET A 1 90 ? -9.300 1.382 8.291 1.00 86.69 90 MET A CA 1
ATOM 750 C C . MET A 1 90 ? -10.431 0.441 8.700 1.00 86.69 90 MET A C 1
ATOM 752 O O . MET A 1 90 ? -11.041 0.663 9.741 1.00 86.69 90 MET A O 1
ATOM 756 N N . CYS A 1 91 ? -10.671 -0.621 7.927 1.00 87.94 91 CYS A N 1
ATOM 757 C CA . CYS A 1 91 ? -11.645 -1.655 8.271 1.00 87.94 91 CYS A CA 1
ATOM 758 C C . CYS A 1 91 ? -11.287 -2.325 9.600 1.00 87.94 91 CYS A C 1
ATOM 760 O O . CYS A 1 91 ? -12.111 -2.372 10.505 1.00 87.94 91 CYS A O 1
ATOM 762 N N . ALA A 1 92 ? -10.027 -2.740 9.758 1.00 86.06 92 ALA A N 1
ATOM 763 C CA . ALA A 1 92 ? -9.553 -3.389 10.974 1.00 86.06 92 ALA A CA 1
ATOM 764 C C . ALA A 1 92 ? -9.700 -2.498 12.218 1.00 86.06 92 ALA A C 1
ATOM 766 O O . ALA A 1 92 ? -10.035 -2.995 13.287 1.00 86.06 92 ALA A O 1
ATOM 767 N N . ILE A 1 93 ? -9.470 -1.186 12.094 1.00 86.44 93 ILE A N 1
ATOM 768 C CA . ILE A 1 93 ? -9.683 -0.230 13.192 1.00 86.44 93 ILE A CA 1
ATOM 769 C C . ILE A 1 93 ? -11.173 -0.063 13.505 1.00 86.44 93 ILE A C 1
ATOM 771 O O . ILE A 1 93 ? -11.538 0.066 14.673 1.00 86.44 93 ILE A O 1
ATOM 775 N N . GLU A 1 94 ? -12.032 -0.042 12.487 1.00 86.94 94 GLU A N 1
ATOM 776 C CA . GLU A 1 94 ? -13.475 0.108 12.677 1.00 86.94 94 GLU A CA 1
ATOM 777 C C . GLU A 1 94 ? -14.075 -1.108 13.401 1.00 86.94 94 GLU A C 1
ATOM 779 O O . GLU A 1 94 ? -14.824 -0.936 14.369 1.00 86.94 94 GLU A O 1
ATOM 784 N N . ASP A 1 95 ? -13.659 -2.309 12.985 1.00 88.12 95 ASP A N 1
ATOM 785 C CA . ASP A 1 95 ? -14.077 -3.606 13.531 1.00 88.12 95 ASP A CA 1
ATOM 786 C C . ASP A 1 95 ? -13.461 -3.903 14.909 1.00 88.12 95 ASP A C 1
ATOM 788 O O . ASP A 1 95 ? -13.933 -4.774 15.637 1.00 88.12 95 ASP A O 1
ATOM 792 N N . SER A 1 96 ? -12.400 -3.187 15.284 1.00 85.44 96 SER A N 1
ATOM 793 C CA . SER A 1 96 ? -11.727 -3.361 16.568 1.00 85.44 96 SER A CA 1
ATOM 794 C C . SER A 1 96 ? -12.519 -2.716 17.710 1.00 85.44 96 SER A C 1
ATOM 796 O O . SER A 1 96 ? -12.928 -1.548 17.657 1.00 85.44 96 SER A O 1
ATOM 798 N N . ASP A 1 97 ? -12.673 -3.477 18.794 1.00 86.00 97 ASP A N 1
ATOM 799 C CA . ASP A 1 97 ? -13.157 -2.980 20.088 1.00 86.00 97 ASP A CA 1
ATOM 800 C C . ASP A 1 97 ? -12.055 -2.259 20.876 1.00 86.00 97 ASP A C 1
ATOM 802 O O . ASP A 1 97 ? -12.320 -1.574 21.868 1.00 86.00 97 ASP A O 1
ATOM 806 N N . LEU A 1 98 ? -10.797 -2.413 20.453 1.00 82.69 98 LEU A N 1
ATOM 807 C CA . LEU A 1 98 ? -9.670 -1.791 21.124 1.00 82.69 98 LEU A CA 1
ATOM 808 C C . LEU A 1 98 ? -9.582 -0.305 20.774 1.00 82.69 98 LEU A C 1
ATOM 810 O O . LEU A 1 98 ? -9.816 0.087 19.626 1.00 82.69 98 LEU A O 1
ATOM 814 N N . PRO A 1 99 ? -9.142 0.536 21.727 1.00 79.50 99 PRO A N 1
ATOM 815 C CA . PRO A 1 99 ? -8.802 1.911 21.425 1.00 79.50 99 PRO A CA 1
ATOM 816 C C . PRO A 1 99 ? -7.800 1.988 20.277 1.00 79.50 99 PRO A C 1
ATOM 818 O O . PRO A 1 99 ? -6.872 1.186 20.147 1.00 79.50 99 PRO A O 1
ATOM 821 N N . VAL A 1 100 ? -7.960 3.016 19.462 1.00 73.31 100 VAL A N 1
ATOM 822 C CA . VAL A 1 100 ? -7.082 3.306 18.330 1.00 73.31 100 VAL A CA 1
ATOM 823 C C . VAL A 1 100 ? -5.618 3.480 18.757 1.00 73.31 100 VAL A C 1
ATOM 825 O O . VAL A 1 100 ? -4.709 3.076 18.041 1.00 73.31 100 VAL A O 1
ATOM 828 N N . SER A 1 101 ? -5.387 4.003 19.963 1.00 77.38 101 SER A N 1
ATOM 829 C CA . SER A 1 101 ? -4.057 4.189 20.549 1.00 77.38 101 SER A CA 1
ATOM 830 C C . SER A 1 101 ? -3.351 2.891 20.950 1.00 77.38 101 SER A C 1
ATOM 832 O O . SER A 1 101 ? -2.203 2.932 21.392 1.00 77.38 101 SER A O 1
ATOM 834 N N . THR A 1 102 ? -4.013 1.737 20.841 1.00 82.56 102 THR A N 1
ATOM 835 C CA . THR A 1 102 ? -3.382 0.466 21.192 1.00 82.56 102 THR A CA 1
ATOM 836 C C . THR A 1 102 ? -2.280 0.104 20.193 1.00 82.56 102 THR A C 1
ATOM 838 O O . THR A 1 102 ? -2.462 0.278 18.985 1.00 82.56 102 THR A O 1
ATOM 841 N N . PRO A 1 103 ? -1.153 -0.473 20.653 1.00 80.56 103 PRO A N 1
ATOM 842 C CA . PRO A 1 103 ? -0.054 -0.864 19.769 1.00 80.56 103 PRO A CA 1
ATOM 843 C C . PRO A 1 103 ? -0.480 -1.792 18.624 1.00 80.56 103 PRO A C 1
ATOM 845 O O . PRO A 1 103 ? 0.081 -1.716 17.535 1.00 80.56 103 PRO A O 1
ATOM 848 N N . ALA A 1 104 ? -1.489 -2.641 18.854 1.00 76.94 104 ALA A N 1
ATOM 849 C CA . ALA A 1 104 ? -2.037 -3.544 17.844 1.00 76.94 104 ALA A CA 1
ATOM 850 C C . ALA A 1 104 ? -2.660 -2.786 16.658 1.00 76.94 104 ALA A C 1
ATOM 852 O O . ALA A 1 104 ? -2.354 -3.094 15.508 1.00 76.94 104 ALA A O 1
ATOM 853 N N . ASN A 1 105 ? -3.472 -1.759 16.932 1.00 76.06 105 ASN A N 1
ATOM 854 C CA . ASN A 1 105 ? -4.096 -0.928 15.899 1.00 76.06 105 ASN A CA 1
ATOM 855 C C . ASN A 1 105 ? -3.077 0.036 15.260 1.00 76.06 105 ASN A C 1
ATOM 857 O O . ASN A 1 105 ? -3.080 0.237 14.046 1.00 76.06 105 ASN A O 1
ATOM 861 N N . GLN A 1 106 ? -2.153 0.587 16.055 1.00 80.69 106 GLN A N 1
ATOM 862 C CA . GLN A 1 106 ? -1.142 1.534 15.577 1.00 80.69 106 GLN A CA 1
ATOM 863 C C . GLN A 1 106 ? -0.073 0.903 14.678 1.00 80.69 106 GLN A C 1
ATOM 865 O O . GLN A 1 106 ? 0.484 1.590 13.821 1.00 80.69 106 GLN A O 1
ATOM 870 N N . TYR A 1 107 ? 0.227 -0.387 14.852 1.00 82.94 107 TYR A N 1
ATOM 871 C CA . TYR A 1 107 ? 1.268 -1.076 14.088 1.00 82.94 107 TYR A CA 1
ATOM 872 C C . TYR A 1 107 ? 1.064 -0.944 12.571 1.00 82.94 107 TYR A C 1
ATOM 874 O O . TYR A 1 107 ? 1.981 -0.537 11.853 1.00 82.94 107 TYR A O 1
ATOM 882 N N . ASN A 1 108 ? -0.156 -1.215 12.095 1.00 80.94 108 ASN A N 1
ATOM 883 C CA . ASN A 1 108 ? -0.498 -1.111 10.676 1.00 80.94 108 ASN A CA 1
ATOM 884 C C . ASN A 1 108 ? -0.429 0.343 10.188 1.00 80.94 108 ASN A C 1
ATOM 886 O O . ASN A 1 108 ? 0.081 0.600 9.100 1.00 80.94 108 ASN A O 1
ATOM 890 N N . CYS A 1 109 ? -0.861 1.307 11.008 1.00 81.94 109 CYS A N 1
ATOM 891 C CA . CYS A 1 109 ? -0.766 2.731 10.683 1.00 81.94 109 CYS A CA 1
ATOM 892 C C . CYS A 1 109 ? 0.688 3.195 10.529 1.00 81.94 109 CYS A C 1
ATOM 894 O O . CYS A 1 109 ? 1.015 3.880 9.562 1.00 81.94 109 CYS A O 1
ATOM 896 N N . PHE A 1 110 ? 1.584 2.802 11.439 1.00 84.25 110 PHE A N 1
ATOM 897 C CA . PHE A 1 110 ? 2.998 3.178 11.359 1.00 84.25 110 PHE A CA 1
ATOM 898 C C . PHE A 1 110 ? 3.699 2.557 10.153 1.00 84.25 110 PHE A C 1
ATOM 900 O O . PHE A 1 110 ? 4.476 3.234 9.473 1.00 84.25 110 PHE A O 1
ATOM 907 N N . HIS A 1 111 ? 3.408 1.287 9.868 1.00 86.94 111 HIS A N 1
ATOM 908 C CA . HIS A 1 111 ? 3.899 0.617 8.669 1.00 86.94 111 HIS A CA 1
ATOM 909 C C . HIS A 1 111 ? 3.436 1.343 7.398 1.00 86.94 111 HIS A C 1
ATOM 911 O O . HIS A 1 111 ? 4.272 1.702 6.564 1.00 86.94 111 HIS A O 1
ATOM 917 N N . LEU A 1 112 ? 2.141 1.658 7.302 1.00 88.00 112 LEU A N 1
ATOM 918 C CA . LEU A 1 112 ? 1.564 2.409 6.188 1.00 88.00 112 LEU A CA 1
ATOM 919 C C . LEU A 1 112 ? 2.196 3.792 6.029 1.00 88.00 112 LEU A C 1
ATOM 921 O O . LEU A 1 112 ? 2.573 4.160 4.920 1.00 88.00 112 LEU A O 1
ATOM 925 N N . CYS A 1 113 ? 2.374 4.546 7.114 1.00 87.62 113 CYS A N 1
ATOM 926 C CA . CYS A 1 113 ? 3.026 5.856 7.065 1.00 87.62 113 CYS A CA 1
ATOM 927 C C . CYS A 1 113 ? 4.435 5.780 6.507 1.00 87.62 113 CYS A C 1
ATOM 929 O O . CYS A 1 113 ? 4.801 6.568 5.631 1.00 87.62 113 CYS A O 1
ATOM 931 N N . HIS A 1 114 ? 5.226 4.830 7.003 1.00 88.19 114 HIS A N 1
ATOM 932 C CA . HIS A 1 114 ? 6.572 4.617 6.502 1.00 88.19 114 HIS A CA 1
ATOM 933 C C . HIS A 1 114 ? 6.543 4.260 5.013 1.00 88.19 114 HIS A C 1
ATOM 935 O O . HIS A 1 114 ? 7.258 4.874 4.222 1.00 88.19 114 HIS A O 1
ATOM 941 N N . PHE A 1 115 ? 5.684 3.319 4.616 1.00 88.94 115 PHE A N 1
ATOM 942 C CA . PHE A 1 115 ? 5.623 2.838 3.241 1.00 88.94 115 PHE A CA 1
ATOM 943 C C . PHE A 1 115 ? 5.115 3.897 2.248 1.00 88.94 115 PHE A C 1
ATOM 945 O O . PHE A 1 115 ? 5.690 4.057 1.169 1.00 88.94 115 PHE A O 1
ATOM 952 N N . VAL A 1 116 ? 4.097 4.678 2.615 1.00 89.94 116 VAL A N 1
ATOM 953 C CA . VAL A 1 116 ? 3.592 5.797 1.804 1.00 89.94 116 VAL A CA 1
ATOM 954 C C . VAL A 1 116 ? 4.655 6.884 1.673 1.00 89.94 116 VAL A C 1
ATOM 956 O O . VAL A 1 116 ? 4.936 7.329 0.562 1.00 89.94 116 VAL A O 1
ATOM 959 N N . THR A 1 117 ? 5.302 7.268 2.778 1.00 90.06 117 THR A N 1
ATOM 960 C CA . THR A 1 117 ? 6.381 8.271 2.761 1.00 90.06 117 THR A CA 1
ATOM 961 C C . THR A 1 117 ? 7.526 7.823 1.859 1.00 90.06 117 THR A C 1
ATOM 963 O O . THR A 1 117 ? 8.000 8.593 1.026 1.00 90.06 117 THR A O 1
ATOM 966 N N . TYR A 1 118 ? 7.933 6.560 1.979 1.00 88.44 118 TYR A N 1
ATOM 967 C CA . TYR A 1 118 ? 8.964 5.956 1.144 1.00 88.44 118 TYR A CA 1
ATOM 968 C C . TYR A 1 118 ? 8.597 5.985 -0.347 1.00 88.44 118 TYR A C 1
ATOM 970 O O . TYR A 1 118 ? 9.402 6.391 -1.185 1.00 88.44 118 TYR A O 1
ATOM 978 N N . SER A 1 119 ? 7.361 5.606 -0.675 1.00 89.81 119 SER A N 1
ATOM 979 C CA . SER A 1 119 ? 6.868 5.540 -2.056 1.00 89.81 119 SER A CA 1
ATOM 980 C C . SER A 1 119 ? 6.753 6.920 -2.708 1.00 89.81 119 SER A C 1
ATOM 982 O O . SER A 1 119 ? 7.054 7.068 -3.893 1.00 89.81 119 SER A O 1
ATOM 984 N N . LEU A 1 120 ? 6.371 7.941 -1.932 1.00 90.88 120 LEU A N 1
ATOM 985 C CA . LEU A 1 120 ? 6.373 9.338 -2.368 1.00 90.88 120 LEU A CA 1
ATOM 986 C C . LEU A 1 120 ? 7.801 9.859 -2.565 1.00 90.88 120 LEU A C 1
ATOM 988 O O . LEU A 1 120 ? 8.085 10.484 -3.583 1.00 90.88 120 LEU A O 1
ATOM 992 N N . PHE A 1 121 ? 8.710 9.571 -1.628 1.00 90.94 121 PHE A N 1
ATOM 993 C CA . PHE A 1 121 ? 10.101 10.025 -1.686 1.00 90.94 121 PHE A CA 1
ATOM 994 C C . PHE A 1 121 ? 10.843 9.495 -2.922 1.00 90.94 121 PHE A C 1
ATOM 996 O O . PHE A 1 121 ? 11.575 10.238 -3.572 1.00 90.94 121 PHE A O 1
ATOM 1003 N N . LEU A 1 122 ? 10.617 8.230 -3.287 1.00 88.56 122 LEU A N 1
ATOM 1004 C CA . LEU A 1 122 ? 11.206 7.616 -4.483 1.00 88.56 122 LEU A CA 1
ATOM 1005 C C . LEU A 1 122 ? 10.404 7.851 -5.772 1.00 88.56 122 LEU A C 1
ATOM 1007 O O . LEU A 1 122 ? 10.766 7.316 -6.818 1.00 88.56 122 LEU A O 1
ATOM 1011 N N . ASN A 1 123 ? 9.341 8.660 -5.727 1.00 88.25 123 ASN A N 1
ATOM 1012 C CA . ASN A 1 123 ? 8.466 8.959 -6.867 1.00 88.25 123 ASN A CA 1
ATOM 1013 C C . ASN A 1 123 ? 7.831 7.715 -7.519 1.00 88.25 123 ASN A C 1
ATOM 1015 O O . ASN A 1 123 ? 7.554 7.695 -8.722 1.00 88.25 123 ASN A O 1
ATOM 1019 N N . PHE A 1 124 ? 7.566 6.665 -6.740 1.00 88.38 124 PHE A N 1
ATOM 1020 C CA . PHE A 1 124 ? 6.832 5.496 -7.231 1.00 88.38 124 PHE A CA 1
ATOM 1021 C C . PHE A 1 124 ? 5.369 5.828 -7.501 1.00 88.38 124 PHE A C 1
ATOM 1023 O O . PHE A 1 124 ? 4.822 5.430 -8.537 1.00 88.38 124 PHE A O 1
ATOM 1030 N N . CYS A 1 125 ? 4.796 6.642 -6.620 1.00 89.25 125 CYS A N 1
ATOM 1031 C CA . CYS A 1 125 ? 3.450 7.182 -6.694 1.00 89.25 125 CYS A CA 1
ATOM 1032 C C . CYS A 1 125 ? 3.479 8.698 -6.486 1.00 89.25 125 CYS A C 1
ATOM 1034 O O . CYS A 1 125 ? 4.356 9.213 -5.789 1.00 89.25 125 CYS A O 1
ATOM 1036 N N . THR A 1 126 ? 2.490 9.417 -7.019 1.00 90.19 126 THR A N 1
ATOM 1037 C CA . THR A 1 126 ? 2.243 10.798 -6.589 1.00 90.19 126 THR A CA 1
ATOM 1038 C C . THR A 1 126 ? 1.141 10.831 -5.545 1.00 90.19 126 THR A C 1
ATOM 1040 O O . THR A 1 126 ? 0.201 10.034 -5.558 1.00 90.19 126 THR A O 1
ATOM 1043 N N . LEU A 1 127 ? 1.221 11.812 -4.657 1.00 88.38 127 LEU A N 1
ATOM 1044 C CA . LEU A 1 127 ? 0.180 12.046 -3.672 1.00 88.38 127 LEU A CA 1
ATOM 1045 C C . LEU A 1 127 ? -1.188 12.275 -4.332 1.00 88.38 127 LEU A C 1
ATOM 1047 O O . LEU A 1 127 ? -2.188 11.745 -3.863 1.00 88.38 127 LEU A O 1
ATOM 1051 N N . GLN A 1 128 ? -1.240 13.036 -5.428 1.00 88.88 128 GLN A N 1
ATOM 1052 C CA . GLN A 1 128 ? -2.490 13.300 -6.141 1.00 88.88 128 GLN A CA 1
ATOM 1053 C C . GLN A 1 128 ? -3.154 11.999 -6.616 1.00 88.88 128 GLN A C 1
ATOM 1055 O O . GLN A 1 128 ? -4.366 11.845 -6.467 1.00 88.88 128 GLN A O 1
ATOM 1060 N N . GLN A 1 129 ? -2.373 11.052 -7.148 1.00 89.00 129 GLN A N 1
ATOM 1061 C CA . GLN A 1 129 ? -2.880 9.742 -7.563 1.00 89.00 129 GLN A CA 1
ATOM 1062 C C . GLN A 1 129 ? -3.441 8.959 -6.372 1.00 89.00 129 GLN A C 1
ATOM 1064 O O . GLN A 1 129 ? -4.557 8.449 -6.454 1.00 89.00 129 GLN A O 1
ATOM 1069 N N . LEU A 1 130 ? -2.703 8.915 -5.257 1.00 89.25 130 LEU A N 1
ATOM 1070 C CA . LEU A 1 130 ? -3.1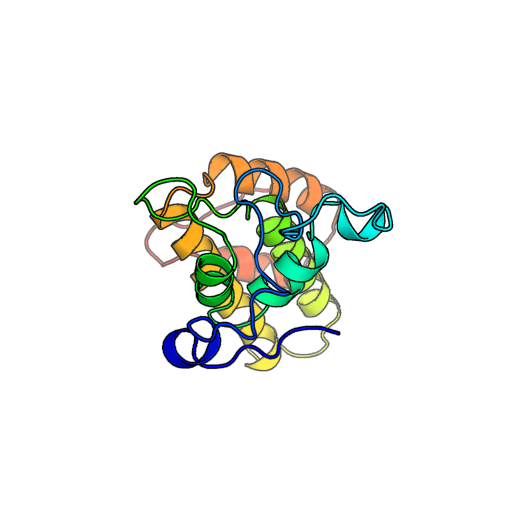50 8.232 -4.041 1.00 89.25 130 LEU A CA 1
ATOM 1071 C C . LEU A 1 130 ? -4.444 8.839 -3.491 1.00 89.25 130 LEU A C 1
ATOM 1073 O O . LEU A 1 130 ? -5.402 8.112 -3.246 1.00 89.25 130 LEU A O 1
ATOM 1077 N N . LEU A 1 131 ? -4.501 10.166 -3.351 1.00 87.56 131 LEU A N 1
ATOM 1078 C CA . LEU A 1 131 ? -5.676 10.870 -2.835 1.00 87.56 131 LEU A CA 1
ATOM 1079 C C . LEU A 1 131 ? -6.901 10.661 -3.723 1.00 87.56 131 LEU A C 1
ATOM 1081 O O . LEU A 1 131 ? -7.987 10.428 -3.205 1.00 87.56 131 LEU A O 1
ATOM 1085 N N . THR A 1 132 ? -6.739 10.710 -5.047 1.00 88.56 132 THR A N 1
ATOM 1086 C CA . THR A 1 132 ? -7.854 10.503 -5.985 1.00 88.56 132 THR A CA 1
ATOM 1087 C C . THR A 1 132 ? -8.404 9.079 -5.876 1.00 88.56 132 THR A C 1
ATOM 1089 O O . THR A 1 132 ? -9.622 8.884 -5.822 1.00 88.56 132 THR A O 1
ATOM 1092 N N . SER A 1 133 ? -7.515 8.085 -5.779 1.00 86.62 133 SER A N 1
ATOM 1093 C CA . SER A 1 133 ? -7.916 6.682 -5.643 1.00 86.62 133 SER A CA 1
ATOM 1094 C C . SER A 1 133 ? -8.589 6.400 -4.295 1.00 86.62 133 SER A C 1
ATOM 1096 O O . SER A 1 133 ? -9.652 5.780 -4.234 1.00 86.62 133 SER A O 1
ATOM 1098 N N . LEU A 1 134 ? -8.015 6.923 -3.208 1.00 86.56 134 LEU A N 1
ATOM 1099 C CA . LEU A 1 134 ? -8.545 6.775 -1.853 1.00 86.56 134 LEU A CA 1
ATOM 1100 C C . LEU A 1 134 ? -9.874 7.500 -1.673 1.00 86.56 134 LEU A C 1
ATOM 1102 O O . LEU A 1 134 ? -10.804 6.913 -1.138 1.00 86.56 134 LEU A O 1
ATOM 1106 N N . LEU A 1 135 ? -10.002 8.743 -2.142 1.00 85.25 135 LEU A N 1
ATOM 1107 C CA . LEU A 1 135 ? -11.224 9.535 -1.979 1.00 85.25 135 LEU A CA 1
ATOM 1108 C C . LEU A 1 135 ? -12.446 8.816 -2.556 1.00 85.25 135 LEU A C 1
ATOM 1110 O O . LEU A 1 135 ? -13.524 8.876 -1.971 1.00 85.25 135 LEU A O 1
ATOM 1114 N N . THR A 1 136 ? -12.272 8.129 -3.684 1.00 84.25 136 THR A N 1
ATOM 1115 C CA . THR A 1 136 ? -13.344 7.353 -4.316 1.00 84.25 136 THR A CA 1
ATOM 1116 C C . THR A 1 136 ? -13.834 6.234 -3.395 1.00 84.25 136 THR A C 1
ATOM 1118 O O . THR A 1 136 ? -15.037 6.071 -3.229 1.00 84.25 136 THR A O 1
ATOM 1121 N N . GLN A 1 137 ? -12.919 5.518 -2.738 1.00 82.75 137 GLN A N 1
ATOM 1122 C CA . GLN A 1 137 ? -13.256 4.433 -1.810 1.00 82.75 137 GLN A CA 1
ATOM 1123 C C . GLN A 1 137 ? -13.780 4.951 -0.465 1.00 82.75 137 GLN A C 1
ATOM 1125 O O . GLN A 1 137 ? -14.780 4.464 0.050 1.00 82.75 137 GLN A O 1
ATOM 1130 N N . LEU A 1 138 ? -13.163 6.000 0.080 1.00 81.38 138 LEU A N 1
ATOM 1131 C CA . LEU A 1 138 ? -13.557 6.612 1.352 1.00 81.38 138 LEU A CA 1
ATOM 1132 C C . LEU A 1 138 ? -14.949 7.244 1.308 1.00 81.38 138 LEU A C 1
ATOM 1134 O O . LEU A 1 138 ? -15.603 7.344 2.337 1.00 81.38 138 LEU A O 1
ATOM 1138 N N . LYS A 1 139 ? -15.416 7.681 0.133 1.00 81.88 139 LYS A N 1
ATOM 1139 C CA . LYS A 1 139 ? -16.802 8.139 -0.042 1.00 81.88 139 LYS A CA 1
ATOM 1140 C C . LYS A 1 139 ? -17.818 7.002 0.052 1.00 81.88 139 LYS A C 1
ATOM 1142 O O . LYS A 1 139 ? -18.959 7.258 0.414 1.00 81.88 139 LYS A O 1
ATOM 1147 N N . LEU A 1 140 ? -17.419 5.782 -0.304 1.00 82.44 140 LEU A N 1
ATOM 1148 C CA . LEU A 1 140 ? -18.282 4.602 -0.275 1.00 82.44 140 LEU A CA 1
ATOM 1149 C C . LEU A 1 140 ? -18.296 3.930 1.105 1.00 82.44 140 LEU A C 1
ATOM 1151 O O . LEU A 1 140 ? -19.259 3.246 1.438 1.00 82.44 140 LEU A O 1
ATOM 1155 N N . CYS A 1 141 ? -17.248 4.123 1.909 1.00 78.69 141 CYS A N 1
ATOM 1156 C CA . CYS A 1 141 ? -17.087 3.468 3.204 1.00 78.69 141 CYS A CA 1
ATOM 1157 C C . CYS A 1 141 ? -17.283 4.443 4.376 1.00 78.69 141 CYS A C 1
ATOM 1159 O O . CYS A 1 141 ? -16.615 5.469 4.477 1.00 78.69 141 CYS A O 1
ATOM 1161 N N . HIS A 1 142 ? -18.161 4.094 5.318 1.00 75.06 142 HIS A N 1
ATOM 1162 C CA . HIS A 1 142 ? -18.465 4.911 6.498 1.00 75.06 142 HIS A CA 1
ATOM 1163 C C . HIS A 1 142 ? -17.531 4.605 7.685 1.00 75.06 142 HIS A C 1
ATOM 1165 O O . HIS A 1 142 ? -17.981 4.117 8.718 1.00 75.06 142 HIS A O 1
ATOM 1171 N N . TYR A 1 143 ? -16.232 4.891 7.554 1.00 78.94 143 TYR A N 1
ATOM 1172 C CA . TYR A 1 143 ? -15.276 4.718 8.658 1.00 78.94 143 TYR A CA 1
ATOM 1173 C C . TYR A 1 143 ? -15.301 5.917 9.611 1.00 78.94 143 TYR A C 1
ATOM 1175 O O . TYR A 1 143 ? -14.804 6.995 9.273 1.00 78.94 143 TYR A O 1
ATOM 1183 N N . ASN A 1 144 ? -15.861 5.743 10.809 1.00 77.31 144 ASN A N 1
ATOM 1184 C CA . ASN A 1 144 ? -15.988 6.822 11.788 1.00 77.31 144 ASN A CA 1
ATOM 1185 C C . ASN A 1 144 ? -14.803 6.853 12.757 1.00 77.31 144 ASN A C 1
ATOM 1187 O O . ASN A 1 144 ? -14.271 7.931 13.030 1.00 77.31 144 ASN A O 1
ATOM 1191 N N . LYS A 1 145 ? -14.351 5.686 13.239 1.00 76.38 145 LYS A N 1
ATOM 1192 C CA . LYS A 1 145 ? -13.214 5.578 14.167 1.00 76.38 145 LYS A CA 1
ATOM 1193 C C . LYS A 1 145 ? -11.894 5.833 13.441 1.00 76.38 145 LYS A C 1
ATOM 1195 O O . LYS A 1 145 ? -11.074 6.632 13.890 1.00 76.38 145 LYS A O 1
ATOM 1200 N N . ALA A 1 146 ? -11.701 5.197 12.283 1.00 73.69 146 ALA A N 1
ATOM 1201 C CA . ALA A 1 146 ? -10.419 5.218 11.572 1.00 73.69 146 ALA A CA 1
ATOM 1202 C C . ALA A 1 146 ? -10.093 6.564 10.893 1.00 73.69 146 ALA A C 1
ATOM 1204 O O . ALA A 1 146 ? -8.928 6.874 10.633 1.00 73.69 146 ALA A O 1
ATOM 1205 N N . LYS A 1 147 ? -11.108 7.398 10.627 1.00 71.75 147 LYS A N 1
ATOM 1206 C CA . LYS A 1 147 ? -10.943 8.703 9.964 1.00 71.75 147 LYS A CA 1
ATOM 1207 C C . LYS A 1 147 ? -10.037 9.660 10.745 1.00 71.75 147 LYS A C 1
ATOM 1209 O O . LYS A 1 147 ? -9.317 10.437 10.123 1.00 71.75 147 LYS A O 1
ATOM 1214 N N . GLY A 1 148 ? -10.054 9.600 12.079 1.00 65.06 148 GLY A N 1
ATOM 1215 C CA . GLY A 1 148 ? -9.211 10.448 12.928 1.00 65.06 148 GLY A CA 1
ATOM 1216 C C . GLY A 1 148 ? -7.711 10.183 12.753 1.00 65.06 148 GLY A C 1
ATOM 1217 O O . GLY A 1 148 ? -6.921 11.123 12.703 1.00 65.06 148 GLY A O 1
ATOM 1218 N N . GLU A 1 149 ? -7.315 8.922 12.573 1.00 62.88 149 GLU A N 1
ATOM 1219 C CA . GLU A 1 149 ? -5.901 8.538 12.449 1.00 62.88 149 GLU A CA 1
ATOM 1220 C C . GLU A 1 149 ? -5.310 8.819 11.084 1.00 62.88 149 GLU A C 1
ATOM 1222 O O . GLU A 1 149 ? -4.156 9.227 10.988 1.00 62.88 149 GLU A O 1
ATOM 1227 N N . LEU A 1 150 ? -6.108 8.677 10.024 1.00 60.88 150 LEU A N 1
ATOM 1228 C CA . LEU A 1 150 ? -5.658 8.990 8.668 1.00 60.88 150 LEU A CA 1
ATOM 1229 C C . LEU A 1 150 ? -5.201 10.459 8.548 1.00 60.88 150 LEU A C 1
ATOM 1231 O O . LEU A 1 150 ? -4.401 10.797 7.679 1.00 60.88 150 LEU A O 1
ATOM 1235 N N . MET A 1 151 ? -5.673 11.326 9.453 1.00 52.88 151 MET A N 1
ATOM 1236 C CA . MET A 1 151 ? -5.247 12.722 9.578 1.00 52.88 151 MET A CA 1
ATOM 1237 C C . MET A 1 151 ? -4.054 12.925 10.532 1.00 52.88 151 MET A C 1
ATOM 1239 O O . MET A 1 151 ? -3.256 13.833 10.302 1.00 52.88 151 MET A O 1
ATOM 1243 N N . LEU A 1 152 ? -3.921 12.110 11.586 1.00 44.00 152 LEU A N 1
ATOM 1244 C CA . LEU A 1 152 ? -2.848 12.185 12.598 1.00 44.00 152 LEU A CA 1
ATOM 1245 C C . LEU A 1 152 ? -1.528 11.573 12.129 1.00 44.00 152 LEU A C 1
ATOM 1247 O O . LEU A 1 152 ? -0.454 11.990 12.554 1.00 44.00 152 LEU A O 1
ATOM 1251 N N . SER A 1 153 ? -1.603 10.610 11.220 1.00 46.03 153 SER A N 1
ATOM 1252 C CA . SER A 1 153 ? -0.452 9.903 10.673 1.00 46.03 153 SER A CA 1
ATOM 1253 C C . SER A 1 153 ? 0.361 10.754 9.664 1.00 46.03 153 SER A C 1
ATOM 1255 O O . SER A 1 153 ? 1.415 10.343 9.166 1.00 46.03 153 SER A O 1
ATOM 1257 N N . ALA A 1 154 ? -0.100 11.986 9.419 1.00 38.62 154 ALA A N 1
ATOM 1258 C CA . ALA A 1 154 ? 0.588 13.050 8.707 1.00 38.62 154 ALA A CA 1
ATOM 1259 C C . ALA A 1 154 ? 1.664 13.711 9.596 1.00 38.62 154 ALA A C 1
ATOM 1261 O O . ALA A 1 154 ? 1.341 14.188 10.686 1.00 38.62 154 ALA A O 1
ATOM 1262 N N . PRO A 1 155 ? 2.932 13.826 9.157 1.00 38.00 155 PRO A N 1
ATOM 1263 C CA . PRO A 1 155 ? 3.940 14.548 9.923 1.00 38.00 155 PRO A CA 1
ATOM 1264 C C . PRO A 1 155 ? 3.497 16.004 10.131 1.00 38.00 155 PRO A C 1
ATOM 1266 O O . PRO A 1 155 ? 3.053 16.686 9.204 1.00 38.00 155 PRO A O 1
ATOM 1269 N N . SER A 1 156 ? 3.631 16.465 11.373 1.00 37.56 156 SER A N 1
ATOM 1270 C CA . SER A 1 156 ? 3.040 17.655 12.008 1.00 37.56 156 SER A CA 1
ATOM 1271 C C . SER A 1 156 ? 3.410 19.036 11.432 1.00 37.56 156 SER A C 1
ATOM 1273 O O . SER A 1 156 ? 3.343 20.044 12.134 1.00 37.56 156 SER A O 1
ATOM 1275 N N . LYS A 1 157 ? 3.766 19.132 10.148 1.00 34.06 157 LYS A N 1
ATOM 1276 C CA . LYS A 1 157 ? 3.913 20.405 9.422 1.00 34.06 157 LYS A CA 1
ATOM 1277 C C . LYS A 1 157 ? 3.088 20.498 8.140 1.00 34.06 157 LYS A C 1
ATOM 1279 O O . LYS A 1 157 ? 3.105 21.539 7.488 1.00 34.06 157 LYS A O 1
ATOM 1284 N N . THR A 1 158 ? 2.330 19.465 7.781 1.00 37.56 158 THR A N 1
ATOM 1285 C CA . THR A 1 158 ? 1.399 19.537 6.647 1.00 37.56 158 THR A CA 1
ATOM 1286 C C . THR A 1 158 ? 0.143 18.765 7.004 1.00 37.56 158 THR A C 1
ATOM 1288 O O . THR A 1 158 ? 0.006 17.579 6.728 1.00 37.56 158 THR A O 1
ATOM 1291 N N . THR A 1 159 ? -0.762 19.442 7.704 1.00 32.78 159 THR A N 1
ATOM 1292 C CA . THR A 1 159 ? -2.072 18.913 8.070 1.00 32.78 159 THR A CA 1
ATOM 1293 C C . THR A 1 159 ? -2.835 18.552 6.793 1.00 32.78 159 THR A C 1
ATOM 1295 O O . THR A 1 159 ? -3.357 19.436 6.110 1.00 32.78 159 THR A O 1
ATOM 1298 N N . TRP A 1 160 ? -2.913 17.262 6.452 1.00 39.00 160 TRP A N 1
ATOM 1299 C CA . TRP A 1 160 ? -3.781 16.760 5.384 1.00 39.00 160 TRP A CA 1
ATOM 1300 C C . TRP A 1 160 ? -5.235 16.856 5.850 1.00 39.00 160 TRP A C 1
ATOM 1302 O O . TRP A 1 160 ? -5.840 15.891 6.308 1.00 39.00 160 TRP A O 1
ATOM 1312 N N . THR A 1 161 ? -5.816 18.051 5.762 1.00 34.50 161 THR A N 1
ATOM 1313 C CA . THR A 1 161 ? -7.258 18.230 5.930 1.00 34.50 161 THR A CA 1
ATOM 1314 C C . THR A 1 161 ? -7.969 17.783 4.659 1.00 34.50 161 THR A C 1
ATOM 1316 O O . THR A 1 161 ? -8.343 18.585 3.809 1.00 34.50 161 THR A O 1
ATOM 1319 N N . LEU A 1 162 ? -8.182 16.473 4.527 1.00 36.91 162 LEU A N 1
ATOM 1320 C CA . LEU A 1 162 ? -9.198 15.932 3.626 1.00 36.91 162 LEU A CA 1
ATOM 1321 C C . LEU A 1 162 ? -10.569 16.360 4.172 1.00 36.91 162 LEU A C 1
ATOM 1323 O O . LEU A 1 162 ? -11.202 15.659 4.961 1.00 36.91 162 LEU A O 1
ATOM 1327 N N . ARG A 1 163 ? -11.023 17.559 3.781 1.00 30.88 163 ARG A N 1
ATOM 1328 C CA . ARG A 1 163 ? -12.425 17.964 3.921 1.00 30.88 163 ARG A CA 1
ATOM 1329 C C . ARG A 1 163 ? -13.249 17.067 3.002 1.00 30.88 163 ARG A C 1
ATOM 1331 O O . ARG A 1 163 ? -13.479 17.386 1.840 1.00 30.88 163 ARG A O 1
ATOM 1338 N N . ILE A 1 164 ? -13.663 15.920 3.526 1.00 36.09 164 ILE A N 1
ATOM 1339 C CA . ILE A 1 164 ? -14.765 15.152 2.955 1.00 36.09 164 ILE A CA 1
ATOM 1340 C C . ILE A 1 164 ? -15.999 16.023 3.188 1.00 36.09 164 ILE A C 1
ATOM 1342 O O . I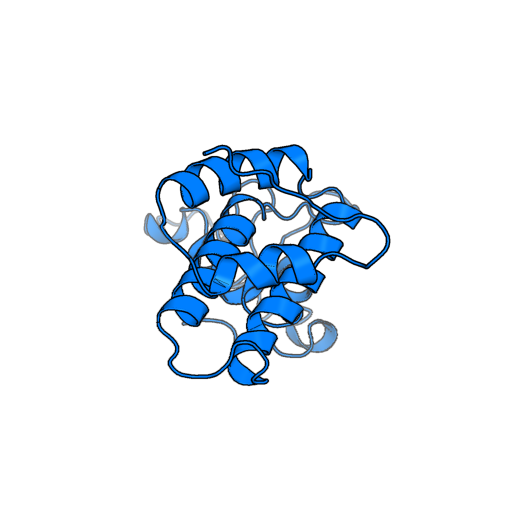LE A 1 164 ? -16.451 16.160 4.325 1.00 36.09 164 ILE A O 1
ATOM 1346 N N . GLY A 1 165 ? -16.416 16.721 2.130 1.00 31.58 165 GLY A N 1
ATOM 1347 C CA . GLY A 1 165 ? -17.590 17.582 2.132 1.00 31.58 165 GLY A CA 1
ATOM 1348 C C . GLY A 1 165 ? -18.821 16.798 2.568 1.00 31.58 165 GLY A C 1
ATOM 1349 O O . GLY A 1 165 ? -19.011 15.661 2.137 1.00 31.58 165 GLY A O 1
ATOM 1350 N N . THR A 1 166 ? -19.575 17.424 3.466 1.00 33.47 166 THR A N 1
ATOM 1351 C CA . THR A 1 166 ? -20.961 17.102 3.819 1.00 33.47 166 THR A CA 1
ATOM 1352 C C . THR A 1 166 ? -21.856 17.087 2.594 1.00 33.47 166 THR A C 1
ATOM 1354 O O . THR A 1 166 ? -21.662 18.002 1.757 1.00 33.47 166 THR A O 1
#

Foldseek 3Di:
DADDDDDQVVPLVDPVVLQLAAELPFLARDDPDPDPDDVVRVHRPVVNLLVLLQDQCSVVNVQSSYDDPDPDRRQDQCLVSLLVLLVVLLVCQQPDPDQCPDCVSCVSLQSSLVSVVVCCVVVSDPPVSNCVSNLVVPVVDDRDRSVVSVQVSDPPPDRPPPCPDD

InterPro domains:
  IPR021629 Mediator complex, subunit Med23 [PF11573] (1-151)

Secondary structure (DSSP, 8-state):
-------HHHHTTSGGGGGG-EETTT--B--SS-----HHHHS--HHHHHHHHHSTTHHHHHHHHEE-SSSSPPPP--HHHHHHHHHHHHHHHHH--S-TTSHHHHHHHHHHHHHHHHHHHTTSS-HHHHHHHHHHHHHHS--SSTHHHHHHTS-TTS--------

pLDDT: mean 75.61, std 16.22, range [30.88, 90.94]